Protein AF-A0A6G3MJI9-F1 (afdb_monomer_lite)

Foldseek 3Di:
DDALVRLQVVLVVCVVVVVLVSSLVSLVVSLVNLVVVLVVDPDPVVNVVSVVVSVVSVVVSVVSVVVVVVVVVVVVVPDDDDDADPPRDDDDPCVVCVVVPPDDDDDDDDDDPPPD

Structure (mmCIF, N/CA/C/O backbone):
data_AF-A0A6G3MJI9-F1
#
_entry.id   AF-A0A6G3MJI9-F1
#
loop_
_atom_site.group_PDB
_atom_site.id
_atom_site.type_symbol
_atom_site.label_atom_id
_atom_site.label_alt_id
_atom_site.label_comp_id
_atom_site.label_asym_id
_atom_site.label_entity_id
_atom_site.label_seq_id
_atom_site.pdbx_PDB_ins_code
_atom_site.Cartn_x
_atom_site.Cartn_y
_atom_site.Cartn_z
_atom_site.occupancy
_atom_site.B_iso_or_equiv
_atom_site.auth_seq_id
_atom_site.auth_comp_id
_atom_site.auth_asym_id
_atom_site.auth_atom_id
_atom_site.pdbx_PDB_model_num
ATOM 1 N N . MET A 1 1 ? -11.227 18.953 7.928 1.00 41.62 1 MET A N 1
ATOM 2 C CA . MET A 1 1 ? -10.846 17.640 8.493 1.00 41.62 1 MET A CA 1
ATOM 3 C C . MET A 1 1 ? -11.685 16.602 7.760 1.00 41.62 1 MET A C 1
ATOM 5 O O . MET A 1 1 ? -12.899 16.718 7.823 1.00 41.62 1 MET A O 1
ATOM 9 N N . LYS A 1 2 ? -11.093 15.711 6.950 1.00 49.25 2 LYS A N 1
ATOM 10 C CA . LYS A 1 2 ? -11.852 14.618 6.312 1.00 49.25 2 LYS A CA 1
ATOM 11 C C . LYS A 1 2 ? -12.123 13.566 7.392 1.00 49.25 2 LYS A C 1
ATOM 13 O O . LYS A 1 2 ? -11.184 13.141 8.051 1.00 49.25 2 LYS A O 1
ATOM 18 N N . ASP A 1 3 ? -13.381 13.198 7.606 1.00 61.88 3 ASP A N 1
ATOM 19 C CA . ASP A 1 3 ? -13.749 12.191 8.608 1.00 61.88 3 ASP A CA 1
ATOM 20 C C . ASP A 1 3 ? -13.213 10.803 8.219 1.00 61.88 3 ASP A C 1
ATOM 22 O O . ASP A 1 3 ? -13.163 10.480 7.032 1.00 61.88 3 ASP A O 1
ATOM 26 N N . ALA A 1 4 ? -12.921 9.932 9.196 1.00 64.75 4 ALA A N 1
ATOM 27 C CA . ALA A 1 4 ? -12.484 8.538 8.964 1.00 64.75 4 ALA A CA 1
ATOM 28 C C . ALA A 1 4 ? -13.350 7.779 7.950 1.00 64.75 4 ALA A C 1
ATOM 30 O O . ALA A 1 4 ? -12.893 6.911 7.209 1.00 64.75 4 ALA A O 1
ATOM 31 N N . ASN A 1 5 ? -14.645 8.102 7.943 1.00 76.25 5 ASN A N 1
ATOM 32 C CA . ASN A 1 5 ? -15.629 7.476 7.077 1.00 76.25 5 ASN A CA 1
ATOM 33 C C . ASN A 1 5 ? -15.445 7.875 5.604 1.00 76.25 5 ASN A C 1
ATOM 35 O O . ASN A 1 5 ? -15.887 7.144 4.729 1.00 76.25 5 ASN A O 1
ATOM 39 N N . SER A 1 6 ? -14.811 9.017 5.330 1.00 86.56 6 SER A N 1
ATOM 40 C CA . SER A 1 6 ? -14.445 9.462 3.985 1.00 86.56 6 SER A CA 1
ATOM 41 C C . SER A 1 6 ? -13.238 8.677 3.467 1.00 86.56 6 SER A C 1
ATOM 43 O O . SER A 1 6 ? -13.326 8.066 2.407 1.00 86.56 6 SER A O 1
ATOM 45 N N . ASN A 1 7 ? -12.168 8.572 4.264 1.00 93.62 7 ASN A N 1
ATOM 46 C CA . ASN A 1 7 ? -10.952 7.846 3.875 1.00 93.62 7 ASN A CA 1
ATOM 47 C C . ASN A 1 7 ? -11.220 6.356 3.613 1.00 93.62 7 ASN A C 1
ATOM 49 O O . ASN A 1 7 ? -10.816 5.835 2.579 1.00 93.62 7 ASN A O 1
ATOM 53 N N . LEU A 1 8 ? -11.981 5.682 4.483 1.00 95.69 8 LEU A N 1
ATOM 54 C CA . LEU A 1 8 ? -12.317 4.264 4.287 1.00 95.69 8 LEU A CA 1
ATOM 55 C C . LEU A 1 8 ? -13.235 4.021 3.081 1.00 95.69 8 LEU A C 1
ATOM 57 O O . LEU A 1 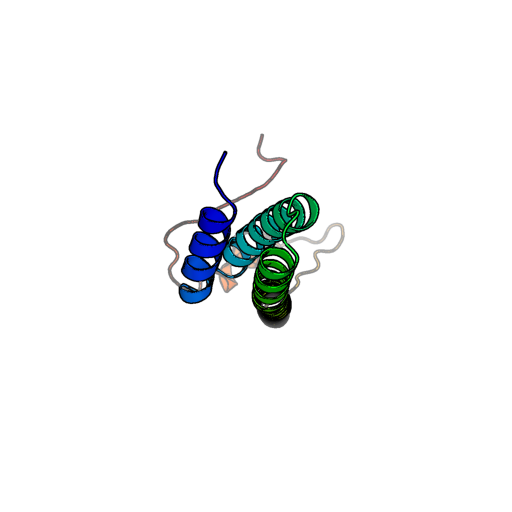8 ? -13.145 2.970 2.455 1.00 95.69 8 LEU A O 1
ATOM 61 N N . LYS A 1 9 ? -14.110 4.972 2.728 1.00 95.69 9 LYS A N 1
ATOM 62 C CA . LYS A 1 9 ? -14.931 4.867 1.511 1.00 95.69 9 LYS A CA 1
ATOM 63 C C . LYS A 1 9 ? -14.074 4.980 0.256 1.00 95.69 9 LYS A C 1
ATOM 65 O O . LYS A 1 9 ? -14.254 4.180 -0.656 1.00 95.69 9 LYS A O 1
ATOM 70 N N . THR A 1 10 ? -13.146 5.936 0.229 1.00 96.12 10 THR A N 1
ATOM 71 C CA . THR A 1 10 ? -12.189 6.079 -0.874 1.00 96.12 10 THR A CA 1
ATOM 72 C C . THR A 1 10 ? -11.312 4.838 -1.001 1.00 96.12 10 THR A C 1
ATOM 74 O O . THR A 1 10 ? -11.154 4.332 -2.105 1.00 96.12 10 THR A O 1
ATOM 77 N N . ALA A 1 11 ? -10.830 4.292 0.121 1.00 97.00 11 ALA A N 1
ATOM 78 C CA . ALA A 1 11 ? -10.058 3.052 0.134 1.00 97.00 11 ALA A CA 1
ATOM 79 C C . ALA A 1 11 ? -10.823 1.894 -0.524 1.00 97.00 11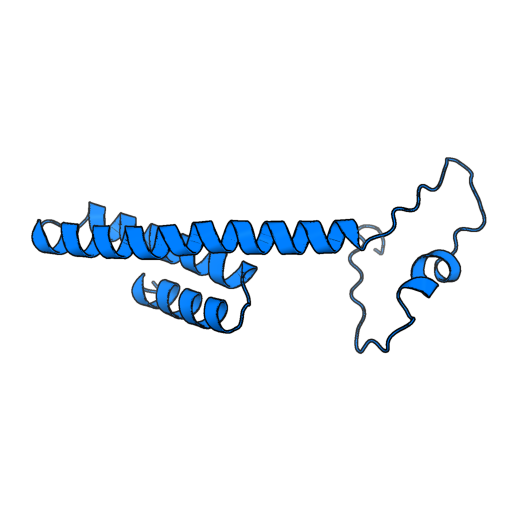 ALA A C 1
ATOM 81 O O . ALA A 1 11 ? -10.311 1.260 -1.435 1.00 97.00 11 ALA A O 1
ATOM 82 N N . VAL A 1 12 ? -12.084 1.674 -0.126 1.00 97.44 12 VAL A N 1
ATOM 83 C CA . VAL A 1 12 ? -12.939 0.615 -0.696 1.00 97.44 12 VAL A CA 1
ATOM 84 C C . VAL A 1 12 ? -13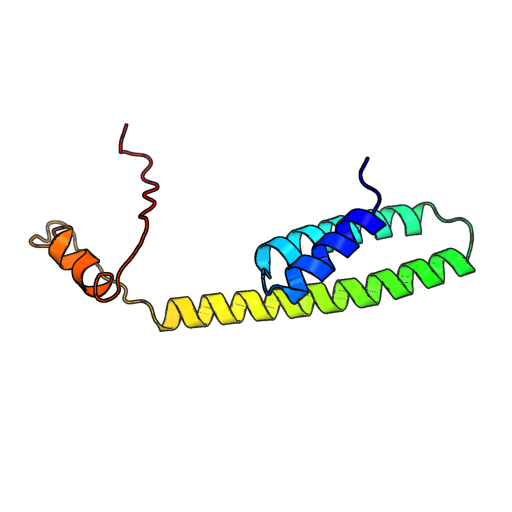.230 0.837 -2.181 1.00 97.44 12 VAL A C 1
ATOM 86 O O . VAL A 1 12 ? -13.359 -0.130 -2.925 1.00 97.44 12 VAL A O 1
ATOM 89 N N . PHE A 1 13 ? -13.378 2.088 -2.619 1.00 97.19 13 PHE A N 1
ATOM 90 C CA . PHE A 1 13 ? -13.562 2.395 -4.035 1.00 97.19 13 PHE A CA 1
ATOM 91 C C . PHE A 1 13 ? -12.321 1.996 -4.843 1.00 97.19 13 PHE A C 1
ATOM 93 O O . PHE A 1 13 ? -12.440 1.232 -5.792 1.00 97.19 13 PHE A O 1
ATOM 100 N N . LEU A 1 14 ? -11.137 2.436 -4.416 1.00 97.12 14 LEU A N 1
ATOM 101 C CA . LEU A 1 14 ? -9.876 2.139 -5.100 1.00 97.12 14 LEU A CA 1
ATOM 102 C C . LEU A 1 14 ? -9.516 0.647 -5.059 1.00 97.12 14 LEU A C 1
ATOM 104 O O . LEU A 1 14 ? -9.027 0.117 -6.050 1.00 97.12 14 LEU A O 1
ATOM 108 N N . ASP A 1 15 ? -9.824 -0.040 -3.955 1.00 97.31 15 ASP A N 1
ATOM 109 C CA . ASP A 1 15 ? -9.665 -1.495 -3.824 1.00 97.31 15 ASP A CA 1
ATOM 110 C C . ASP A 1 15 ? -10.483 -2.239 -4.896 1.00 97.31 15 ASP A C 1
ATOM 112 O O . ASP A 1 15 ? -9.983 -3.130 -5.577 1.00 97.31 15 ASP A O 1
ATOM 116 N N . ARG A 1 16 ? -11.729 -1.810 -5.138 1.00 96.81 16 ARG A N 1
ATOM 117 C CA . ARG A 1 16 ? -12.580 -2.389 -6.196 1.00 96.81 16 ARG A CA 1
ATOM 118 C C . ARG A 1 16 ? -12.052 -2.120 -7.601 1.00 96.81 16 ARG A C 1
ATOM 120 O O . ARG A 1 16 ? -12.179 -2.989 -8.459 1.00 96.81 16 ARG A O 1
ATOM 127 N N . GLU A 1 17 ? -11.445 -0.957 -7.812 1.00 97.00 17 GLU A N 1
ATOM 128 C CA . GLU A 1 17 ? -10.765 -0.598 -9.062 1.00 97.00 17 GLU A CA 1
ATOM 129 C C . GLU A 1 17 ? -9.391 -1.281 -9.206 1.00 97.00 17 GLU A C 1
ATOM 131 O O . GLU A 1 17 ? -8.692 -1.052 -10.189 1.00 97.00 17 GLU A O 1
ATOM 136 N N . LYS A 1 18 ? -8.991 -2.128 -8.242 1.00 93.88 18 LYS A N 1
ATOM 137 C CA . LYS A 1 18 ? -7.674 -2.786 -8.169 1.00 93.88 18 LYS A CA 1
ATOM 138 C C . LYS A 1 18 ? -6.496 -1.812 -8.139 1.00 93.88 18 LYS A C 1
ATOM 140 O O . LYS A 1 18 ? -5.359 -2.196 -8.409 1.00 93.88 18 LYS A O 1
ATOM 145 N N . ASN A 1 19 ? -6.745 -0.556 -7.777 1.00 94.62 19 ASN A N 1
ATOM 146 C CA . ASN A 1 19 ? -5.693 0.410 -7.505 1.00 94.62 19 ASN A CA 1
ATOM 147 C C . ASN A 1 19 ? -5.201 0.208 -6.064 1.00 94.62 19 ASN A C 1
ATOM 149 O O . ASN A 1 19 ? -5.565 0.938 -5.141 1.00 94.62 19 ASN A O 1
ATOM 153 N N . TYR A 1 20 ? -4.437 -0.866 -5.875 1.00 94.88 20 TYR A N 1
ATOM 154 C CA . TYR A 1 20 ? -4.076 -1.396 -4.564 1.00 94.88 20 TYR A CA 1
ATOM 155 C C . TYR A 1 20 ? -3.123 -0.502 -3.769 1.00 94.88 20 TYR A C 1
ATOM 157 O O . TYR A 1 20 ? -3.296 -0.380 -2.556 1.00 94.88 20 TYR A O 1
ATOM 165 N N . GLU A 1 21 ? -2.160 0.149 -4.424 1.00 92.81 21 GLU A N 1
ATOM 166 C CA . GLU A 1 21 ? -1.210 1.047 -3.754 1.00 92.81 21 GLU A CA 1
ATOM 167 C C . GLU A 1 21 ? -1.927 2.258 -3.143 1.00 92.81 21 GLU A C 1
ATOM 169 O O . GLU A 1 21 ? -1.803 2.519 -1.940 1.00 92.81 21 GLU A O 1
ATOM 174 N N . ASP A 1 22 ? -2.770 2.936 -3.929 1.00 93.81 22 ASP A N 1
ATOM 175 C CA . ASP A 1 22 ? -3.549 4.069 -3.431 1.00 93.81 22 ASP A CA 1
ATOM 176 C C . ASP A 1 22 ? -4.593 3.613 -2.400 1.00 93.81 22 ASP A C 1
ATOM 178 O O . ASP A 1 22 ? -4.761 4.247 -1.349 1.00 93.81 22 ASP A O 1
ATOM 182 N N . ALA A 1 23 ? -5.277 2.488 -2.650 1.00 97.38 23 ALA A N 1
ATOM 183 C CA . ALA A 1 23 ? -6.243 1.923 -1.710 1.00 97.38 23 ALA A CA 1
ATOM 184 C C . ALA A 1 23 ? -5.612 1.662 -0.336 1.00 97.38 23 ALA A C 1
ATOM 186 O O . ALA A 1 23 ? -6.197 2.025 0.691 1.00 97.38 23 ALA A O 1
ATOM 187 N N . LEU A 1 24 ? -4.404 1.088 -0.302 1.00 97.75 24 LEU A N 1
ATOM 188 C CA . LEU A 1 24 ? -3.666 0.815 0.929 1.00 97.75 24 LEU A CA 1
ATOM 189 C C . LEU A 1 24 ? -3.375 2.101 1.716 1.00 97.75 24 LEU A C 1
ATOM 191 O O . LEU A 1 24 ? -3.601 2.142 2.930 1.00 97.75 24 LEU A O 1
ATOM 195 N N . GLY A 1 25 ? -2.944 3.171 1.041 1.00 95.88 25 GLY A N 1
ATOM 196 C CA . GLY A 1 25 ? -2.704 4.473 1.672 1.00 95.88 25 GLY A CA 1
ATOM 197 C C . GLY A 1 25 ? -3.953 5.040 2.361 1.00 95.88 25 GLY A C 1
ATOM 198 O O . GLY A 1 25 ? -3.905 5.489 3.518 1.00 95.88 25 GLY A O 1
ATOM 199 N N . PHE A 1 26 ? -5.107 4.958 1.692 1.00 97.38 26 PHE A N 1
ATOM 200 C CA . PHE A 1 26 ? -6.384 5.385 2.268 1.00 97.38 26 PHE A CA 1
ATOM 201 C C . PHE A 1 26 ? -6.875 4.461 3.391 1.00 97.38 26 PHE A C 1
ATOM 203 O O . PHE A 1 26 ? -7.422 4.966 4.379 1.00 97.38 26 PHE A O 1
ATOM 210 N N . TYR A 1 27 ? -6.648 3.144 3.304 1.00 97.75 27 TYR A N 1
ATOM 211 C CA . TYR A 1 27 ? -6.951 2.214 4.396 1.00 97.75 27 TYR A CA 1
ATOM 212 C C . TYR A 1 27 ? -6.157 2.553 5.656 1.00 97.75 27 TYR A C 1
ATOM 214 O O . TYR A 1 27 ? -6.754 2.676 6.725 1.00 97.75 27 TYR A O 1
ATOM 222 N N . ILE A 1 28 ? -4.843 2.767 5.544 1.00 96.81 28 ILE A N 1
ATOM 223 C CA . ILE A 1 28 ? -3.979 3.109 6.687 1.00 96.81 28 ILE A CA 1
ATOM 224 C C . ILE A 1 28 ? -4.438 4.419 7.335 1.00 96.81 28 ILE A C 1
ATOM 226 O O . ILE A 1 28 ? -4.585 4.496 8.558 1.00 96.81 28 ILE A O 1
ATOM 230 N N . THR A 1 29 ? -4.732 5.437 6.524 1.00 96.06 29 THR A N 1
ATOM 231 C CA . THR A 1 29 ? -5.209 6.732 7.029 1.00 96.06 29 THR A CA 1
ATOM 232 C C . THR A 1 29 ? -6.562 6.589 7.735 1.00 96.06 29 THR A C 1
ATOM 234 O O . THR A 1 29 ? -6.720 7.032 8.872 1.00 96.06 29 THR A O 1
ATOM 237 N N . GLY A 1 30 ? -7.525 5.896 7.120 1.00 96.19 30 GLY A N 1
ATOM 238 C CA . GLY A 1 30 ? -8.841 5.654 7.715 1.00 96.19 30 GLY A CA 1
ATOM 239 C C . GLY A 1 30 ? -8.802 4.802 8.992 1.00 96.19 30 GLY A C 1
ATOM 240 O O . GLY A 1 30 ? -9.581 5.036 9.920 1.00 96.19 30 GLY A O 1
ATOM 241 N N . LEU A 1 31 ? -7.880 3.839 9.075 1.00 97.19 31 LEU A N 1
ATOM 242 C CA . LEU A 1 31 ? -7.628 3.032 10.273 1.00 97.19 31 LEU A CA 1
ATOM 243 C C . LEU A 1 31 ? -7.038 3.868 11.415 1.00 97.19 31 LEU A C 1
ATOM 245 O O . LEU A 1 31 ? -7.460 3.714 12.563 1.00 97.19 31 LEU A O 1
ATOM 249 N N . ASN A 1 32 ? -6.121 4.791 11.115 1.00 96.44 32 ASN A N 1
ATOM 250 C CA . ASN A 1 32 ? -5.596 5.736 12.103 1.00 96.44 32 ASN A CA 1
ATOM 251 C C . ASN A 1 32 ? -6.702 6.644 12.657 1.00 96.44 32 ASN A C 1
ATOM 253 O O . ASN A 1 32 ? -6.805 6.825 13.874 1.00 96.44 32 ASN A O 1
ATOM 257 N N . ASP A 1 33 ? -7.590 7.141 11.795 1.00 95.12 33 ASP A N 1
ATOM 258 C CA . ASP A 1 33 ? -8.733 7.941 12.236 1.00 95.12 33 ASP A CA 1
ATOM 259 C C . ASP A 1 33 ? -9.702 7.125 13.119 1.00 95.12 33 ASP A C 1
ATOM 261 O O . ASP A 1 33 ? -10.229 7.637 14.114 1.00 95.12 33 ASP A O 1
ATOM 265 N N . LEU A 1 34 ? -9.919 5.839 12.802 1.00 94.62 34 LEU A N 1
ATOM 266 C CA . LEU A 1 34 ? -10.692 4.915 13.643 1.00 94.62 34 LEU A CA 1
ATOM 267 C C . LEU A 1 34 ? -10.038 4.704 15.014 1.00 94.62 34 LEU A C 1
ATOM 269 O O . LEU A 1 34 ? -10.739 4.736 16.024 1.00 94.62 34 LEU A O 1
ATOM 273 N N . LEU A 1 35 ? -8.713 4.539 15.084 1.00 95.75 35 LEU A N 1
ATOM 274 C CA . LEU A 1 35 ? -7.993 4.417 16.358 1.00 95.75 35 LEU A CA 1
ATOM 275 C C . LEU A 1 35 ? -8.171 5.657 17.235 1.00 95.75 35 LEU A C 1
ATOM 277 O O . LEU A 1 35 ? -8.358 5.533 18.447 1.00 95.75 35 LEU A O 1
ATOM 281 N N . ILE A 1 36 ? -8.145 6.850 16.637 1.00 94.94 36 ILE A N 1
ATOM 282 C CA . ILE A 1 36 ? -8.396 8.104 17.355 1.00 94.94 36 ILE A CA 1
ATOM 283 C C . ILE 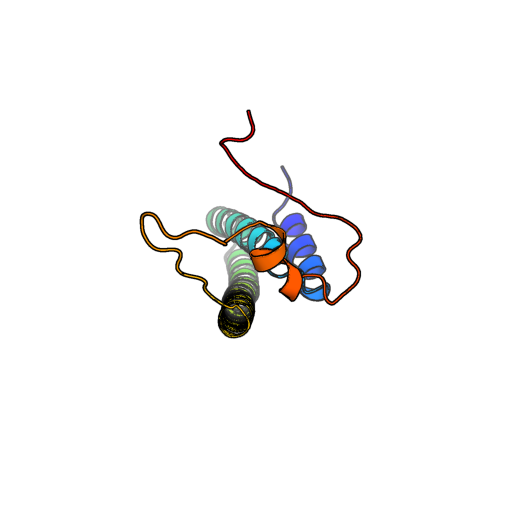A 1 36 ? -9.825 8.124 17.916 1.00 94.94 36 ILE A C 1
ATOM 285 O O . ILE A 1 36 ? -10.016 8.500 19.072 1.00 94.94 36 ILE A O 1
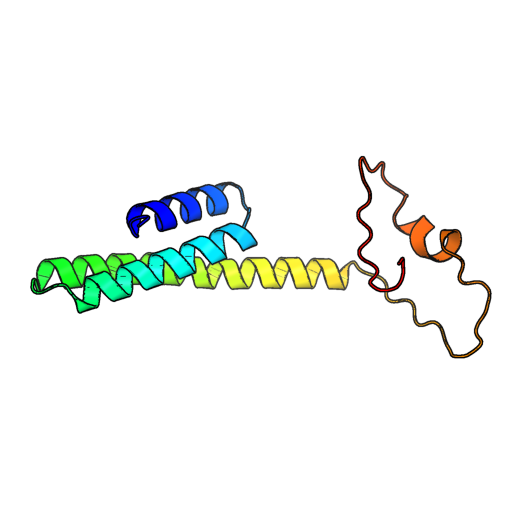ATOM 289 N N . GLN A 1 37 ? -10.823 7.687 17.143 1.00 93.38 37 GLN A N 1
ATOM 290 C CA . GLN A 1 37 ? -12.213 7.602 17.611 1.00 93.38 37 GLN A CA 1
ATOM 291 C C . GLN A 1 37 ? -12.394 6.573 18.729 1.00 93.38 37 GLN A C 1
ATOM 293 O O . GLN A 1 37 ? -13.055 6.873 19.719 1.00 93.38 37 GLN A O 1
ATOM 298 N N . ILE A 1 38 ? -11.760 5.401 18.621 1.00 94.62 38 ILE A N 1
ATOM 299 C CA . ILE A 1 38 ? -11.767 4.367 19.667 1.00 94.62 38 ILE A CA 1
ATOM 300 C C . ILE A 1 38 ? -11.215 4.934 20.979 1.00 94.62 38 ILE A C 1
ATOM 302 O O . ILE A 1 38 ? -11.823 4.742 22.025 1.00 94.62 38 ILE A O 1
ATOM 306 N N . LYS A 1 39 ? -10.093 5.664 20.929 1.00 94.69 39 LYS A N 1
ATOM 307 C CA . LYS A 1 39 ? -9.467 6.273 22.118 1.00 94.69 39 LYS A CA 1
ATOM 308 C C . LYS A 1 39 ? -10.312 7.382 22.750 1.00 94.69 39 LYS A C 1
ATOM 310 O O . LYS A 1 39 ? -10.207 7.606 23.949 1.00 94.69 39 LYS A O 1
ATOM 315 N N . LYS A 1 40 ? -11.111 8.092 21.948 1.00 94.31 40 LYS A N 1
ATOM 316 C CA . LYS A 1 40 ? -11.986 9.185 22.405 1.00 94.31 40 LYS A CA 1
ATOM 317 C C . LYS A 1 40 ? -13.371 8.709 22.855 1.00 94.31 40 LYS A C 1
ATOM 319 O O . LYS A 1 40 ? -14.093 9.475 23.486 1.00 94.31 40 LYS A O 1
ATOM 324 N N . SER A 1 41 ? -13.762 7.486 22.503 1.00 91.12 41 SER A N 1
ATOM 325 C CA . SER A 1 41 ? -15.082 6.941 22.810 1.00 91.12 41 SER A CA 1
ATOM 326 C C . SER A 1 41 ? -15.223 6.641 24.304 1.00 91.12 41 SER A C 1
ATOM 328 O O . SER A 1 41 ? -14.394 5.954 24.893 1.00 91.12 41 SER A O 1
ATOM 330 N N . THR A 1 42 ? -16.306 7.127 24.910 1.00 92.50 42 THR A N 1
ATOM 331 C CA . THR A 1 42 ? -16.674 6.856 26.312 1.00 92.50 42 THR A CA 1
ATOM 332 C C . THR A 1 42 ? -17.732 5.757 26.448 1.00 92.50 42 THR A C 1
ATOM 334 O O . THR A 1 42 ? -17.965 5.255 27.543 1.00 92.50 42 THR A O 1
ATOM 337 N N . SER A 1 43 ? -18.368 5.357 25.341 1.00 95.00 43 SER A N 1
ATOM 338 C CA . SER A 1 43 ? -19.371 4.287 25.303 1.00 95.00 43 SER A CA 1
ATOM 339 C C . SER A 1 43 ? -18.710 2.945 25.000 1.00 95.00 43 SER A C 1
ATOM 341 O O . SER A 1 43 ? -18.026 2.808 23.983 1.00 95.00 43 SER A O 1
ATOM 343 N N . SER A 1 44 ? -18.932 1.936 25.848 1.00 91.88 44 SER A N 1
ATOM 344 C CA . SER A 1 44 ? -18.408 0.579 25.631 1.00 91.88 44 SER A CA 1
ATOM 345 C C . SER A 1 44 ? -18.940 -0.031 24.333 1.00 91.88 44 SER A C 1
ATOM 347 O O . SER A 1 44 ? -18.156 -0.508 23.518 1.00 91.88 44 SER A O 1
ATOM 349 N N . VAL A 1 45 ? -20.246 0.100 24.085 1.00 95.44 45 VAL A N 1
ATOM 350 C CA . VAL A 1 45 ? -20.918 -0.415 22.881 1.00 95.44 45 VAL A CA 1
ATOM 351 C C . VAL A 1 45 ? -20.345 0.220 21.613 1.00 95.44 45 VAL A C 1
ATOM 353 O O . VAL A 1 45 ? -19.995 -0.478 20.663 1.00 95.44 45 VAL A O 1
ATOM 356 N N . LEU A 1 46 ? -20.190 1.549 21.593 1.00 92.88 46 LEU A N 1
ATOM 357 C CA . LEU A 1 46 ? -19.608 2.241 20.437 1.00 92.88 46 LEU A CA 1
ATOM 358 C C . LEU A 1 46 ? -18.145 1.836 20.223 1.00 92.88 46 LEU A C 1
ATOM 360 O O . LEU A 1 46 ? -17.708 1.643 19.090 1.00 92.88 46 LEU A O 1
ATOM 364 N N . THR A 1 47 ? -17.395 1.672 21.310 1.00 94.62 47 THR A N 1
ATOM 365 C CA . THR A 1 47 ? -15.993 1.245 21.264 1.00 94.62 47 THR A CA 1
ATOM 366 C C . THR A 1 47 ? -15.852 -0.148 20.656 1.00 94.62 47 THR A C 1
ATOM 368 O O . THR A 1 47 ? -14.972 -0.362 19.822 1.00 94.62 47 THR A O 1
ATOM 371 N N . GLU A 1 48 ? -16.722 -1.089 21.022 1.00 96.31 48 GLU A N 1
ATOM 372 C CA . GLU A 1 48 ? -16.742 -2.436 20.445 1.00 96.31 48 GLU A CA 1
ATOM 373 C C . GLU A 1 48 ? -17.076 -2.419 18.950 1.00 96.31 48 GLU A C 1
ATOM 375 O O . GLU A 1 48 ? -16.365 -3.043 18.161 1.00 96.31 48 GLU A O 1
ATOM 380 N N . LEU A 1 49 ? -18.076 -1.634 18.536 1.00 95.38 49 LEU A N 1
ATOM 381 C CA . LEU A 1 49 ? -18.425 -1.466 17.120 1.00 95.38 49 LEU A CA 1
ATOM 382 C C . LEU A 1 49 ? -17.261 -0.886 16.303 1.00 95.38 49 LEU A C 1
ATOM 384 O O . LEU A 1 49 ? -16.947 -1.376 15.216 1.00 95.38 49 LEU A O 1
ATOM 388 N N . LEU A 1 50 ? -16.587 0.139 16.830 1.00 95.06 50 LEU A N 1
ATOM 389 C CA . LEU A 1 50 ? -15.429 0.745 16.173 1.00 95.06 50 LEU A CA 1
ATOM 390 C C . LEU A 1 50 ? -14.248 -0.231 16.083 1.00 95.06 50 LEU A C 1
ATOM 392 O O . LEU A 1 50 ? -13.580 -0.276 15.050 1.00 95.06 50 LEU A O 1
ATOM 396 N N . ARG A 1 51 ? -14.010 -1.050 17.117 1.00 96.44 51 ARG A N 1
ATOM 397 C CA . ARG A 1 51 ? -12.977 -2.103 17.102 1.00 96.44 51 ARG A CA 1
ATOM 398 C C . ARG A 1 51 ? -13.277 -3.195 16.081 1.00 96.44 51 ARG A C 1
ATOM 400 O O . ARG A 1 51 ? -12.364 -3.621 15.378 1.00 96.44 51 ARG A O 1
ATOM 407 N N . ALA A 1 52 ? -14.534 -3.623 15.969 1.00 96.81 52 ALA A N 1
ATOM 408 C CA . ALA A 1 52 ? -14.946 -4.586 14.952 1.00 96.81 52 ALA A CA 1
ATOM 409 C C . ALA A 1 52 ? -14.678 -4.034 13.544 1.00 96.81 52 ALA A C 1
ATOM 411 O O . ALA A 1 52 ? -14.019 -4.690 12.739 1.00 96.81 52 ALA A O 1
ATOM 412 N N . LYS A 1 53 ? -15.082 -2.781 13.290 1.00 95.56 53 LYS A N 1
ATOM 413 C CA . LYS A 1 53 ? -14.825 -2.086 12.020 1.00 95.56 53 LYS A CA 1
ATOM 414 C C . LYS A 1 53 ? -13.326 -1.960 11.729 1.00 95.56 53 LYS A C 1
ATOM 416 O O . LYS A 1 53 ? -12.901 -2.227 10.608 1.00 95.56 53 LYS A O 1
ATOM 421 N N . PHE A 1 54 ? -12.524 -1.599 12.732 1.00 97.12 54 PHE A N 1
ATOM 422 C CA . PHE A 1 54 ? -11.067 -1.537 12.612 1.00 97.12 54 PHE A CA 1
ATOM 423 C C . PHE A 1 54 ? -10.482 -2.892 12.205 1.00 97.12 54 PHE A C 1
ATOM 425 O O . PHE A 1 54 ? -9.711 -2.951 11.254 1.00 97.12 54 PHE A O 1
ATOM 432 N N . LYS A 1 55 ? -10.881 -3.984 12.868 1.00 97.75 55 LYS A N 1
ATOM 433 C CA . LYS A 1 55 ? -10.371 -5.329 12.569 1.00 97.75 55 LYS A CA 1
ATOM 434 C C . LYS A 1 55 ? -10.659 -5.741 11.124 1.00 97.75 55 LYS A C 1
ATOM 436 O O . LYS A 1 55 ? -9.759 -6.238 10.458 1.00 97.75 55 LYS A O 1
ATOM 441 N N . THR A 1 56 ? -11.874 -5.494 10.634 1.00 97.12 56 THR A N 1
ATOM 442 C CA . THR A 1 56 ? -12.253 -5.804 9.247 1.00 97.12 56 THR A CA 1
ATOM 443 C C . THR A 1 56 ? -11.384 -5.057 8.238 1.00 97.12 56 THR A C 1
ATOM 445 O O . THR A 1 56 ? -10.841 -5.667 7.322 1.00 97.12 56 THR A O 1
ATOM 448 N N . TYR A 1 57 ? -11.217 -3.744 8.407 1.00 97.75 57 TYR A N 1
ATOM 449 C CA . TYR A 1 57 ? -10.425 -2.953 7.462 1.00 97.75 57 TYR A CA 1
ATOM 450 C C . TYR A 1 57 ? -8.921 -3.200 7.584 1.00 97.75 57 TYR A C 1
ATOM 452 O O . TYR A 1 57 ? -8.226 -3.172 6.575 1.00 97.75 57 TYR A O 1
ATOM 460 N N . ALA A 1 58 ? -8.419 -3.486 8.787 1.00 98.06 58 ALA A N 1
ATOM 461 C CA . ALA A 1 58 ? -7.023 -3.852 8.994 1.00 98.06 58 ALA A CA 1
ATOM 462 C C . ALA A 1 58 ? -6.695 -5.183 8.314 1.00 98.06 58 ALA A C 1
ATOM 464 O O . ALA A 1 58 ? -5.669 -5.285 7.655 1.00 98.06 58 ALA A O 1
ATOM 465 N N . GLN A 1 59 ? -7.590 -6.172 8.411 1.00 98.25 59 GLN A N 1
ATOM 466 C CA . GLN A 1 59 ? -7.419 -7.439 7.706 1.00 98.25 59 GLN A CA 1
ATOM 467 C C . GLN A 1 59 ? -7.312 -7.221 6.191 1.00 98.25 59 GLN A C 1
ATOM 469 O O . GLN A 1 59 ? -6.361 -7.703 5.582 1.00 98.25 59 GLN A O 1
ATOM 474 N N . ARG A 1 60 ? -8.228 -6.446 5.591 1.00 97.81 60 ARG A N 1
ATOM 475 C CA . ARG A 1 60 ? -8.168 -6.170 4.147 1.00 97.81 60 ARG A CA 1
ATOM 476 C C . ARG A 1 60 ? -6.893 -5.416 3.753 1.00 97.81 60 ARG A C 1
ATOM 478 O O . ARG A 1 60 ? -6.305 -5.720 2.724 1.00 97.81 60 ARG A O 1
ATOM 485 N N . ALA A 1 61 ? -6.436 -4.470 4.574 1.00 98.00 61 ALA A N 1
ATOM 486 C CA . ALA A 1 61 ? -5.189 -3.751 4.320 1.00 98.00 61 ALA A CA 1
ATOM 487 C C . ALA A 1 61 ? -3.959 -4.680 4.319 1.00 98.00 61 ALA A C 1
ATOM 489 O O . ALA A 1 61 ? -3.065 -4.495 3.498 1.00 98.00 61 ALA A O 1
ATOM 490 N N . GLU A 1 62 ? -3.908 -5.683 5.202 1.00 97.81 62 GLU A N 1
ATOM 491 C CA . GLU A 1 62 ? -2.840 -6.695 5.184 1.00 97.81 62 GLU A CA 1
ATOM 492 C C . GLU A 1 62 ? -2.922 -7.596 3.943 1.00 97.81 62 GLU A C 1
ATOM 494 O O . GLU A 1 62 ? -1.901 -7.868 3.318 1.00 97.81 62 GLU A O 1
ATOM 499 N N . GLU A 1 63 ? -4.124 -8.003 3.528 1.00 97.88 63 GLU A N 1
ATOM 500 C CA . GLU A 1 63 ? -4.315 -8.769 2.286 1.00 97.88 63 GLU A CA 1
ATOM 501 C C . GLU A 1 63 ? -3.818 -7.988 1.057 1.00 97.88 63 GLU A C 1
ATOM 503 O O . GLU A 1 63 ? -3.102 -8.541 0.223 1.00 97.88 63 GLU A O 1
ATOM 508 N N . ILE A 1 64 ? -4.118 -6.687 0.981 1.00 97.19 64 ILE A N 1
ATOM 509 C CA . ILE A 1 64 ? -3.672 -5.811 -0.112 1.00 97.19 64 ILE A CA 1
ATOM 510 C C . ILE A 1 64 ? -2.143 -5.688 -0.163 1.00 97.19 64 ILE A C 1
ATOM 512 O O . ILE A 1 64 ? -1.573 -5.695 -1.252 1.00 97.19 64 ILE A O 1
ATOM 516 N N . LYS A 1 65 ? -1.450 -5.621 0.982 1.00 95.06 65 LYS A N 1
ATOM 517 C CA . LYS A 1 65 ? 0.026 -5.607 0.997 1.00 95.06 65 LYS A CA 1
ATOM 518 C C . LYS A 1 65 ? 0.614 -6.850 0.335 1.00 95.06 65 LYS A C 1
ATOM 520 O O . LYS A 1 65 ? 1.592 -6.749 -0.401 1.00 95.06 65 LYS A O 1
ATOM 525 N N . GLU A 1 66 ? 0.022 -8.014 0.588 1.00 95.81 66 GLU A N 1
ATOM 526 C CA . GLU A 1 66 ? 0.453 -9.261 -0.044 1.00 95.81 66 GLU A CA 1
ATOM 527 C C . GLU A 1 66 ? 0.144 -9.273 -1.549 1.00 95.81 66 GLU A C 1
ATOM 529 O O . GLU A 1 66 ? 0.940 -9.799 -2.325 1.00 95.81 66 GLU A O 1
ATOM 534 N N . GLU A 1 67 ? -0.972 -8.676 -1.985 1.00 93.94 67 GLU A N 1
ATOM 535 C CA . GLU A 1 67 ? -1.290 -8.500 -3.413 1.00 93.94 67 GLU A CA 1
ATOM 536 C C . GLU A 1 67 ? -0.259 -7.596 -4.118 1.00 93.94 67 GLU A C 1
ATOM 538 O O . GLU A 1 67 ? 0.265 -7.981 -5.164 1.00 93.94 67 GLU A O 1
ATOM 543 N N . ILE A 1 68 ? 0.112 -6.460 -3.515 1.00 93.56 68 ILE A N 1
ATOM 544 C CA . ILE A 1 68 ? 1.147 -5.550 -4.044 1.00 93.56 68 ILE A CA 1
ATOM 545 C C . ILE A 1 68 ? 2.488 -6.276 -4.158 1.00 93.56 68 ILE A C 1
ATOM 547 O O . ILE A 1 68 ? 3.095 -6.303 -5.225 1.00 93.56 68 ILE A O 1
ATOM 551 N N . LYS A 1 69 ? 2.922 -6.947 -3.088 1.00 92.31 69 LYS A N 1
ATOM 552 C CA . LYS A 1 69 ? 4.199 -7.671 -3.066 1.00 92.31 69 LYS A CA 1
ATOM 553 C C . LYS A 1 69 ? 4.268 -8.777 -4.122 1.00 92.31 69 LYS A C 1
ATOM 555 O O . LYS A 1 69 ? 5.327 -9.016 -4.702 1.00 92.31 69 LYS A O 1
ATOM 560 N N . LYS A 1 70 ? 3.156 -9.474 -4.376 1.00 89.81 70 LYS A N 1
ATOM 561 C CA . LYS A 1 70 ? 3.072 -10.468 -5.457 1.00 89.81 70 LYS A CA 1
ATOM 562 C C . LYS A 1 70 ? 3.226 -9.810 -6.823 1.00 89.81 70 LYS A C 1
ATOM 564 O O . LYS A 1 70 ? 4.029 -10.295 -7.612 1.00 89.81 70 LYS A O 1
ATOM 569 N N . ALA A 1 71 ? 2.527 -8.703 -7.072 1.00 86.19 71 ALA A N 1
ATOM 570 C CA . ALA A 1 71 ? 2.628 -7.967 -8.331 1.00 86.19 71 ALA A CA 1
ATOM 571 C C . ALA A 1 71 ? 4.047 -7.417 -8.571 1.00 86.19 71 ALA A C 1
ATOM 573 O O . ALA A 1 71 ? 4.579 -7.532 -9.674 1.00 86.19 71 ALA A O 1
ATOM 574 N N . GLU A 1 72 ? 4.702 -6.886 -7.536 1.00 84.19 72 GLU A N 1
ATOM 575 C CA . GLU A 1 72 ? 6.109 -6.470 -7.595 1.00 84.19 72 GLU A CA 1
ATOM 576 C C . GLU A 1 72 ? 7.036 -7.653 -7.896 1.00 84.19 72 GLU A C 1
ATOM 578 O O . GLU A 1 72 ? 7.908 -7.557 -8.759 1.00 84.19 72 GLU A O 1
ATOM 583 N N . GLY A 1 73 ? 6.830 -8.787 -7.221 1.00 76.00 73 GLY A N 1
ATOM 584 C CA . GLY A 1 73 ? 7.581 -10.015 -7.465 1.00 76.00 73 GLY A CA 1
ATOM 585 C C . GLY A 1 73 ? 7.436 -10.513 -8.903 1.00 76.00 73 GLY A C 1
ATOM 586 O O . GLY A 1 73 ? 8.436 -10.817 -9.546 1.00 76.00 73 GLY A O 1
ATOM 587 N N . GLU A 1 74 ? 6.217 -10.541 -9.441 1.00 75.06 74 GLU A N 1
ATOM 588 C CA . GLU A 1 74 ? 5.949 -10.895 -10.840 1.00 75.06 74 GLU A CA 1
ATOM 589 C C . GLU A 1 74 ? 6.599 -9.906 -11.815 1.00 75.06 74 GLU A C 1
ATOM 591 O O . GLU A 1 74 ? 7.196 -10.322 -12.809 1.00 75.06 74 GLU A O 1
ATOM 596 N N . LYS A 1 75 ? 6.562 -8.603 -11.513 1.00 74.06 75 LYS A N 1
ATOM 597 C CA . LYS A 1 75 ? 7.232 -7.570 -12.314 1.00 74.06 75 LYS A CA 1
ATOM 598 C C . LYS A 1 75 ? 8.749 -7.772 -12.344 1.00 74.06 75 LYS A C 1
ATOM 600 O O . LYS A 1 75 ? 9.353 -7.648 -13.405 1.00 74.06 75 LYS A O 1
ATOM 605 N N . ILE A 1 76 ? 9.358 -8.122 -11.209 1.00 71.94 76 ILE A N 1
ATOM 606 C CA . ILE A 1 76 ? 10.795 -8.418 -11.111 1.00 71.94 76 ILE A CA 1
ATOM 607 C C . ILE A 1 76 ? 11.135 -9.707 -11.866 1.00 71.94 76 ILE A C 1
ATOM 609 O O . ILE A 1 76 ? 12.105 -9.725 -12.622 1.00 71.94 76 ILE A O 1
ATOM 613 N N . LEU A 1 77 ? 10.341 -10.769 -11.705 1.00 66.88 77 LEU A N 1
ATOM 614 C CA . LEU A 1 77 ? 10.552 -12.045 -12.400 1.00 66.88 77 LEU A CA 1
ATOM 615 C C . LEU A 1 77 ? 10.488 -11.896 -13.924 1.00 66.88 77 LEU A C 1
ATOM 617 O O . LEU A 1 77 ? 11.228 -12.570 -14.634 1.00 66.88 77 LEU A O 1
ATOM 621 N N . ASN A 1 78 ? 9.646 -10.987 -14.415 1.00 67.38 78 ASN A N 1
ATOM 622 C CA . ASN A 1 78 ? 9.515 -10.684 -15.837 1.00 67.38 78 ASN A CA 1
ATOM 623 C C . ASN A 1 78 ? 10.480 -9.580 -16.320 1.00 67.38 78 ASN A C 1
ATOM 625 O O . ASN A 1 78 ? 10.392 -9.157 -17.472 1.00 67.38 78 ASN A O 1
ATOM 629 N N . SER A 1 79 ? 11.399 -9.104 -15.471 1.00 75.31 79 SER A N 1
ATOM 630 C CA . SER A 1 79 ? 12.388 -8.079 -15.826 1.00 75.31 79 SER A CA 1
ATOM 631 C C . SER A 1 79 ? 13.756 -8.685 -16.152 1.00 75.31 79 SER A C 1
ATOM 633 O O . SER A 1 79 ? 14.175 -9.683 -15.568 1.00 75.31 79 SER A O 1
ATOM 635 N N . THR A 1 80 ? 14.477 -8.061 -17.086 1.00 80.12 80 THR A N 1
ATOM 636 C CA . THR A 1 80 ? 15.859 -8.431 -17.426 1.00 80.12 80 THR A CA 1
ATOM 637 C C . THR A 1 80 ? 16.827 -7.421 -16.819 1.00 80.12 80 THR A C 1
ATOM 639 O O . THR A 1 80 ? 16.672 -6.218 -17.018 1.00 80.12 80 THR A O 1
ATOM 642 N N . VAL A 1 81 ? 17.850 -7.902 -16.104 1.00 84.56 81 VAL A N 1
ATOM 643 C CA . VAL A 1 81 ? 18.915 -7.057 -15.540 1.00 84.56 81 VAL A CA 1
ATOM 644 C C . VAL A 1 81 ? 20.135 -7.077 -16.457 1.00 84.56 81 VAL A C 1
ATOM 646 O O . VAL A 1 81 ? 20.736 -8.127 -16.680 1.00 84.56 81 VAL A O 1
ATOM 649 N N . ILE A 1 82 ? 20.535 -5.903 -16.946 1.00 86.56 82 ILE A N 1
ATOM 650 C CA . ILE A 1 82 ? 21.749 -5.709 -17.747 1.00 86.56 82 ILE A CA 1
ATOM 651 C C . ILE A 1 82 ? 22.835 -5.108 -16.847 1.00 86.56 82 ILE A C 1
ATOM 653 O O . ILE A 1 82 ? 22.637 -4.051 -16.253 1.00 86.56 82 ILE A O 1
ATOM 657 N N . LYS A 1 83 ? 23.995 -5.767 -16.745 1.00 92.25 83 LYS A N 1
ATOM 658 C CA . LYS A 1 83 ? 25.130 -5.292 -15.937 1.00 92.25 83 LYS A CA 1
ATOM 659 C C . LYS A 1 83 ? 26.261 -4.777 -16.832 1.00 92.25 83 LYS A C 1
ATOM 661 O O . LYS A 1 83 ? 27.101 -5.566 -17.257 1.00 92.25 83 LYS A O 1
ATOM 666 N N . ILE A 1 84 ? 26.304 -3.464 -17.056 1.00 92.94 84 ILE A N 1
ATOM 667 C CA . ILE A 1 84 ? 27.367 -2.786 -17.820 1.00 92.94 84 ILE A CA 1
ATOM 668 C C . ILE A 1 84 ? 28.624 -2.673 -16.941 1.00 92.94 84 ILE A C 1
ATOM 670 O O . ILE A 1 84 ? 28.569 -2.107 -15.848 1.00 92.94 84 ILE A O 1
ATOM 674 N N . GLN A 1 85 ? 29.741 -3.259 -17.375 1.00 96.12 85 GLN A N 1
ATOM 675 C CA . GLN A 1 85 ? 31.021 -3.218 -16.665 1.00 96.12 85 GLN A CA 1
ATOM 676 C C . GLN A 1 85 ? 31.758 -1.888 -16.875 1.00 96.12 85 GLN A C 1
ATOM 678 O O . GLN A 1 85 ? 31.485 -1.124 -17.801 1.00 96.12 85 GLN A O 1
ATOM 683 N N . GLU A 1 86 ? 32.748 -1.630 -16.019 1.00 95.56 86 GLU A N 1
ATOM 684 C CA . GLU A 1 86 ? 33.624 -0.469 -16.154 1.00 95.56 86 GLU A CA 1
ATOM 685 C C . GLU A 1 86 ? 34.325 -0.464 -17.524 1.00 95.56 86 GLU A C 1
ATOM 687 O O . GLU A 1 86 ? 34.901 -1.467 -17.947 1.00 95.56 86 GLU A O 1
ATOM 692 N N . ASN A 1 87 ? 34.279 0.679 -18.216 1.00 95.06 87 ASN A N 1
ATOM 693 C CA . ASN A 1 87 ? 34.825 0.888 -19.564 1.00 95.06 87 ASN A CA 1
ATOM 694 C C . ASN A 1 87 ? 34.201 0.028 -20.684 1.00 95.06 87 ASN A C 1
ATOM 696 O O . ASN A 1 87 ? 34.701 0.046 -21.815 1.00 95.06 87 ASN A O 1
ATOM 700 N N . GLU A 1 88 ? 33.112 -0.696 -20.413 1.00 96.50 88 GLU A N 1
ATOM 701 C CA . GLU A 1 88 ? 32.373 -1.438 -21.433 1.00 96.50 88 GLU A CA 1
ATOM 702 C C . GLU A 1 88 ? 31.672 -0.474 -22.410 1.00 96.50 88 GLU A C 1
ATOM 704 O O . GLU A 1 88 ? 31.153 0.571 -22.019 1.00 96.50 88 GLU A O 1
ATOM 709 N N . LYS A 1 89 ? 31.675 -0.803 -23.708 1.00 94.50 89 LYS A N 1
ATOM 710 C CA . LYS A 1 89 ? 31.125 0.038 -24.788 1.00 94.50 89 LYS A CA 1
ATOM 711 C C . LYS A 1 89 ? 30.040 -0.704 -25.565 1.00 94.50 89 LYS A C 1
ATOM 713 O O . LYS A 1 89 ? 29.947 -1.925 -25.503 1.00 94.50 89 LYS A O 1
ATOM 718 N N . GLY A 1 90 ? 29.268 0.035 -26.362 1.00 93.88 90 GLY A N 1
ATOM 719 C CA . GLY A 1 90 ? 28.222 -0.537 -27.217 1.00 93.88 90 GLY A CA 1
ATOM 720 C C . GLY A 1 90 ? 26.915 -0.809 -26.474 1.00 93.88 90 GLY A C 1
ATOM 721 O O . GLY A 1 90 ? 26.238 -1.783 -26.794 1.00 93.88 90 GLY A O 1
ATOM 722 N N . TRP A 1 91 ? 26.601 0.021 -25.477 1.00 93.31 91 TRP A N 1
ATOM 723 C CA . TRP A 1 91 ? 25.342 0.060 -24.730 1.00 93.31 91 TRP A CA 1
ATOM 724 C C . TRP A 1 91 ? 24.672 1.418 -24.951 1.00 93.31 91 TRP A C 1
ATOM 726 O O . TRP A 1 91 ? 24.625 2.255 -24.054 1.00 93.31 91 TRP A O 1
ATOM 736 N N . ASP A 1 92 ? 24.249 1.677 -26.186 1.00 93.69 92 ASP A N 1
ATOM 737 C CA . ASP A 1 92 ? 23.437 2.852 -26.496 1.00 93.69 92 ASP A CA 1
ATOM 738 C C . ASP A 1 92 ? 21.974 2.644 -26.070 1.00 93.69 92 ASP A C 1
ATOM 740 O O . ASP A 1 92 ? 21.546 1.545 -25.705 1.00 93.69 92 ASP A O 1
ATOM 744 N N . TYR A 1 93 ? 21.203 3.732 -26.087 1.00 91.69 93 TYR A N 1
ATOM 745 C CA . TYR A 1 93 ? 19.802 3.700 -25.676 1.00 91.69 93 TYR A CA 1
ATOM 746 C C . TYR A 1 93 ? 18.954 2.779 -26.551 1.00 91.69 93 TYR A C 1
ATOM 748 O O . TYR A 1 93 ? 18.081 2.091 -26.028 1.00 91.69 93 TYR A O 1
ATOM 756 N N . GLU A 1 94 ? 19.227 2.727 -27.856 1.00 90.88 94 GLU A N 1
ATOM 757 C CA . GLU A 1 94 ? 18.513 1.839 -28.771 1.00 90.88 94 GLU A CA 1
ATOM 758 C C . GLU A 1 94 ? 18.689 0.384 -28.337 1.00 90.88 94 GLU A C 1
ATOM 760 O O . GLU A 1 94 ? 17.706 -0.297 -28.063 1.00 90.88 94 GLU A O 1
ATOM 765 N N . LYS A 1 95 ? 19.925 -0.082 -28.151 1.00 90.19 95 LYS A N 1
ATOM 766 C CA . LYS A 1 95 ? 20.190 -1.461 -27.739 1.00 90.19 95 LYS A CA 1
ATOM 767 C C . LYS A 1 95 ? 19.588 -1.815 -26.378 1.00 90.19 95 LYS A C 1
ATOM 769 O O . LYS A 1 95 ? 19.137 -2.946 -26.206 1.00 90.19 95 LYS A O 1
ATOM 774 N N . ILE A 1 96 ? 19.601 -0.892 -25.413 1.00 89.94 96 ILE A N 1
ATOM 775 C CA . ILE A 1 96 ? 19.062 -1.136 -2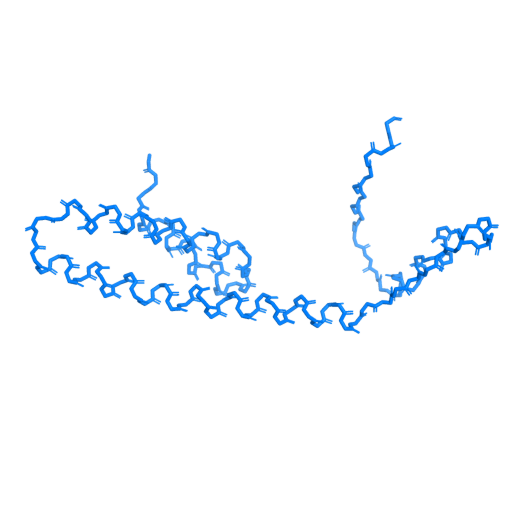4.064 1.00 89.94 96 ILE A CA 1
ATOM 776 C C . ILE A 1 96 ? 17.532 -1.217 -24.088 1.00 89.94 96 ILE A C 1
ATOM 778 O O . ILE A 1 96 ? 16.961 -2.118 -23.476 1.00 89.94 96 ILE A O 1
ATOM 782 N N . PHE A 1 97 ? 16.866 -0.288 -24.778 1.00 88.44 97 PHE A N 1
ATOM 783 C CA . PHE A 1 97 ? 15.416 -0.119 -24.675 1.00 88.44 97 PHE A CA 1
ATOM 784 C C . PHE A 1 97 ? 14.617 -0.764 -25.809 1.00 88.44 97 PHE A C 1
ATOM 786 O O . PHE A 1 97 ? 13.402 -0.864 -25.671 1.00 88.44 97 PHE A O 1
ATOM 793 N N . ASN A 1 98 ? 15.243 -1.241 -26.893 1.00 86.75 98 ASN A N 1
ATOM 794 C CA . ASN A 1 98 ? 14.525 -1.842 -28.028 1.00 86.75 98 ASN A CA 1
ATOM 795 C C . ASN A 1 98 ? 13.558 -2.959 -27.593 1.00 86.75 98 ASN A C 1
ATOM 797 O O . ASN A 1 98 ? 12.419 -3.001 -28.039 1.00 86.75 98 ASN A O 1
ATOM 801 N N . VAL A 1 99 ? 13.966 -3.791 -26.628 1.00 81.75 99 VAL A N 1
ATOM 802 C CA . VAL A 1 99 ? 13.135 -4.876 -26.065 1.00 81.75 99 VAL A CA 1
ATOM 803 C C . VAL A 1 99 ? 11.879 -4.392 -25.325 1.00 81.75 99 VAL A C 1
ATOM 805 O O . VAL A 1 99 ? 10.967 -5.172 -25.078 1.00 81.75 99 VAL A O 1
ATOM 808 N N . CYS A 1 100 ? 11.819 -3.114 -24.949 1.00 81.88 100 CYS A N 1
ATOM 809 C CA . CYS A 1 100 ? 10.666 -2.503 -24.289 1.00 81.88 100 CYS A CA 1
ATOM 810 C C . CYS A 1 100 ? 9.690 -1.859 -25.288 1.00 81.88 100 CYS A C 1
ATOM 812 O O . CYS A 1 100 ? 8.591 -1.475 -24.894 1.00 81.88 100 CYS A O 1
ATOM 814 N N . PHE A 1 101 ? 10.076 -1.732 -26.563 1.00 81.69 101 PHE A N 1
ATOM 815 C CA . PHE A 1 101 ? 9.306 -1.042 -27.603 1.00 81.69 101 PHE A CA 1
ATOM 816 C C . PHE A 1 101 ? 8.535 -1.986 -28.539 1.00 81.69 101 PHE A C 1
ATOM 818 O O . PHE A 1 101 ? 7.952 -1.534 -29.524 1.00 81.69 101 PHE A O 1
ATOM 825 N N . ASP A 1 102 ? 8.449 -3.276 -28.200 1.00 75.00 102 ASP A N 1
ATOM 826 C CA . ASP A 1 102 ? 7.677 -4.280 -28.954 1.00 75.00 102 ASP A CA 1
ATOM 827 C C . ASP A 1 102 ? 6.157 -4.019 -28.940 1.00 75.00 102 ASP A C 1
ATOM 829 O O . ASP A 1 102 ? 5.410 -4.582 -29.743 1.00 75.00 102 ASP A O 1
ATOM 833 N N . THR A 1 103 ? 5.680 -3.153 -28.040 1.00 75.62 103 THR A N 1
ATOM 834 C CA . THR A 1 103 ? 4.274 -2.739 -27.957 1.00 75.62 103 THR A CA 1
ATOM 835 C C . THR A 1 103 ? 4.137 -1.220 -28.088 1.00 75.62 103 THR A C 1
ATOM 837 O O . THR A 1 103 ? 5.001 -0.486 -27.605 1.00 75.62 103 THR A O 1
ATOM 840 N N . PRO A 1 104 ? 3.065 -0.717 -28.734 1.00 81.31 104 PRO A N 1
ATOM 841 C CA . PRO A 1 104 ? 2.826 0.719 -28.833 1.00 81.31 104 PRO A CA 1
ATOM 842 C C . PRO A 1 104 ? 2.657 1.343 -27.444 1.00 81.31 104 PRO A C 1
ATOM 844 O O . PRO A 1 104 ? 1.911 0.820 -26.617 1.00 81.31 104 PRO A O 1
ATOM 847 N N . PHE A 1 105 ? 3.299 2.485 -27.212 1.00 82.44 105 PHE A N 1
ATOM 848 C CA . PHE A 1 105 ? 3.170 3.273 -25.986 1.00 82.44 105 PHE A CA 1
ATOM 849 C C . PHE A 1 105 ? 2.664 4.682 -26.321 1.00 82.44 105 PHE A C 1
ATOM 851 O O . PHE A 1 105 ? 2.999 5.243 -27.363 1.00 82.44 105 PHE A O 1
ATOM 858 N N . GLU A 1 106 ? 1.844 5.258 -25.441 1.00 88.69 106 GLU A N 1
ATOM 859 C CA . GLU A 1 106 ? 1.271 6.601 -25.637 1.00 88.69 106 GLU A CA 1
ATOM 860 C C . GLU A 1 106 ? 2.150 7.709 -25.047 1.00 88.69 106 GLU A C 1
ATOM 862 O O . GLU A 1 106 ? 2.158 8.836 -25.539 1.00 88.69 106 GLU A O 1
ATOM 867 N N . SER A 1 107 ? 2.894 7.404 -23.982 1.00 89.00 107 SER A N 1
ATOM 868 C CA . SER A 1 107 ? 3.775 8.360 -23.312 1.00 89.00 107 SER A CA 1
ATOM 869 C C . SER A 1 107 ? 4.956 7.662 -22.638 1.00 89.00 107 SER A C 1
ATOM 871 O O . SER A 1 107 ? 4.892 6.476 -22.318 1.00 89.00 107 SER A O 1
ATOM 873 N N . VAL A 1 108 ? 6.044 8.412 -22.445 1.00 88.62 108 VAL A N 1
ATOM 874 C CA . VAL A 1 108 ? 7.252 7.988 -21.725 1.00 88.62 108 VAL A CA 1
ATOM 875 C C . VAL A 1 108 ? 7.535 9.019 -20.644 1.00 88.62 108 VAL A C 1
ATOM 877 O O . VAL A 1 108 ? 7.510 10.220 -20.910 1.00 88.62 108 VAL A O 1
ATOM 880 N N . VAL A 1 109 ? 7.817 8.545 -19.434 1.00 89.88 109 VAL A N 1
ATOM 881 C CA . VAL A 1 109 ? 8.237 9.378 -18.304 1.00 89.88 109 VAL A CA 1
ATOM 882 C C . VAL A 1 109 ? 9.689 9.037 -17.986 1.00 89.88 109 VAL A C 1
ATOM 884 O O . VAL A 1 109 ? 10.023 7.864 -17.834 1.00 89.88 109 VAL A O 1
ATOM 887 N N . VAL A 1 110 ? 10.548 10.056 -17.909 1.00 89.81 110 VAL A N 1
ATOM 888 C CA . VAL A 1 110 ? 11.965 9.917 -17.549 1.00 89.81 110 VAL A CA 1
ATOM 889 C C . VAL A 1 110 ? 12.227 10.753 -16.305 1.00 89.81 110 VAL A C 1
ATOM 891 O O . VAL A 1 110 ? 12.041 11.968 -16.323 1.00 89.81 110 VAL A O 1
ATOM 894 N N . GLU A 1 111 ? 12.663 10.097 -15.236 1.00 90.75 111 GLU A N 1
ATOM 895 C CA . GLU A 1 111 ? 13.111 10.742 -14.004 1.00 90.75 111 GLU A CA 1
ATOM 896 C C . GLU A 1 111 ? 14.625 10.550 -13.884 1.00 90.75 111 GLU A C 1
ATOM 898 O O . GLU A 1 111 ? 15.094 9.490 -13.471 1.00 90.75 111 GLU A O 1
ATOM 903 N N . ASP A 1 112 ? 15.395 11.565 -14.280 1.00 90.94 112 ASP A N 1
ATOM 904 C CA . ASP A 1 112 ? 16.856 11.559 -14.194 1.00 90.94 112 ASP A CA 1
ATOM 905 C C . ASP A 1 112 ? 17.333 12.835 -13.473 1.00 90.94 112 ASP A C 1
ATOM 907 O O . ASP A 1 112 ? 17.110 13.947 -13.958 1.00 90.94 112 ASP A O 1
ATOM 911 N N . PRO A 1 113 ? 17.972 12.720 -12.295 1.00 90.62 113 PRO A N 1
ATOM 912 C CA . PRO A 1 113 ? 18.413 13.880 -11.524 1.00 90.62 113 PRO A CA 1
ATOM 913 C C . PRO A 1 113 ? 19.545 14.677 -12.194 1.00 90.62 113 PRO A C 1
ATOM 915 O O . PRO A 1 113 ? 19.851 15.778 -11.738 1.00 90.62 113 PRO A O 1
ATOM 918 N N . TYR A 1 114 ? 20.174 14.151 -13.249 1.00 90.06 114 TYR A N 1
ATOM 919 C CA . TYR A 1 114 ? 21.321 14.764 -13.922 1.00 90.06 114 TYR A CA 1
ATOM 920 C C . TYR A 1 114 ? 20.993 15.389 -15.281 1.00 90.06 114 TYR A C 1
ATOM 922 O O . TYR A 1 114 ? 21.902 15.831 -15.980 1.00 90.06 114 TYR A O 1
ATOM 930 N N . THR A 1 115 ? 19.718 15.499 -15.655 1.00 76.25 115 THR A N 1
ATOM 931 C CA . THR A 1 115 ? 19.294 16.149 -16.911 1.00 76.25 115 THR A CA 1
ATOM 932 C C . THR A 1 115 ? 19.098 17.666 -16.787 1.00 76.25 115 THR A C 1
ATOM 934 O O . THR A 1 115 ? 18.303 18.241 -17.529 1.00 76.25 115 THR A O 1
ATOM 937 N N . SER A 1 116 ? 19.761 18.306 -15.816 1.00 65.31 116 SER A N 1
ATOM 938 C CA . SER A 1 116 ? 19.684 19.762 -15.583 1.00 65.31 116 SER A CA 1
ATOM 939 C C . SER A 1 116 ? 20.452 20.566 -16.627 1.00 65.31 116 SER A C 1
ATOM 941 O O . SER A 1 116 ? 21.566 20.130 -16.993 1.00 65.31 116 SER A O 1
#

InterPro domains:
  IPR007330 MIT domain [PF04212] (5-66)
  IPR007330 MIT domain [SM00745] (2-73)
  IPR036181 MIT domain superfamily [SSF116846] (2-72)
  IPR038113 MITD1, C-terminal phospholipase D-like domain superfamily [G3DSA:3.30.870.30] (74-116)

Sequence (116 aa):
MKDANSNLKTAVFLDREKNYEDALGFYITGLNDLLIQIKKSTSSVLTELLRAKFKTYAQRAEEIKEEIKKAEGEKILNSTVIKIQENEKGWDYEKIFNVCFDTPFESVVVEDPYTS

Radius of gyration: 22.2 Å; chains: 1; bounding box: 56×32×55 Å

Secondary structure (DSSP, 8-state):
---HHHHHHHHHHHHHTT-HHHHHHHHHHHHHHHHHHHHH---HHHHHHHHHHHHHHHHHHHHHHHHHHHHHHHHHHTPPPP-PPTT-----HHHHHGGG-SS--S------TT--

Organism: Henneguya salminicola (NCBI:txid69463)

pLDDT: mean 89.84, std 10.23, range [41.62, 98.25]